Protein AF-A0A2Z3H4B1-F1 (afdb_monomer)

Solvent-accessible surface area (backbone atoms only — not comparable to full-atom values): 7793 Å² total; per-residue (Å²): 138,88,78,88,80,80,78,81,77,68,81,81,82,69,88,68,94,67,72,96,58,78,59,39,32,38,38,39,42,59,50,99,93,43,73,48,50,32,33,33,40,58,87,70,49,78,40,76,53,64,59,46,54,88,81,52,74,59,36,95,91,40,66,44,59,41,42,93,54,44,24,13,39,24,37,26,30,23,55,32,27,74,67,68,35,61,71,58,12,74,76,41,16,70,61,43,12,66,72,45,33,24,67,38,57,74,55,57,43,77,46,44,43,64,58,54,51,52,51,50,50,50,59,71,64,52,71,90,84,72,86,132

Foldseek 3Di:
DDDPDDPPPDPPPPDDPPDLDFWKKWKWAQDPVGIFIWIQTSVRDTGGQDLPVVLPPQDPPEAAFQADGSNLLSVLLSLCCVLPNNVLSVVCSNVCSVPPRNRADRGMDMDISVNVVVVSVVVVVPDDPDDD

Nearest PDB structures (foldseek):
  5aeo-assembly1_A  TM=6.008E-01  e=8.564E+00  Prescottella equi 103S
  5tde-assembly1_A  TM=4.492E-01  e=4.146E+00  Homo sapiens
  2x1g-assembly2_D  TM=2.379E-01  e=2.132E+00  Drosophila melanogaster

Mean predicted aligned error: 10.43 Å

Sequence (132 aa):
MFGPDQFHKRVAGDGASVTDRPTVKYVGVRTDTGVTVAREDDRGGIHPLAARTDLKNHSPAGFEWGYGGSGPAQLALAVLADALGAERALASYQKFKSRVVAKLARTTWELSRDEVVAWYRQLTAEPDSQPE

Radius of gyration: 16.19 Å; Cα contacts (8 Å, |Δi|>4): 184; chains: 1; bounding box: 48×46×35 Å

Structure (mmCIF, N/CA/C/O backbone):
data_AF-A0A2Z3H4B1-F1
#
_entry.id   AF-A0A2Z3H4B1-F1
#
loop_
_atom_site.group_PDB
_atom_site.id
_atom_sit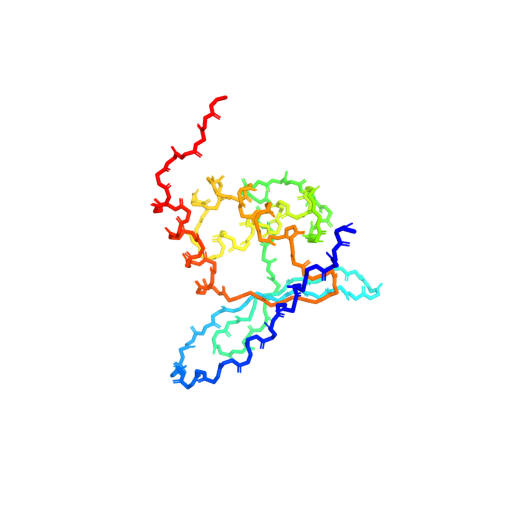e.type_symbol
_atom_site.label_atom_id
_atom_site.label_alt_id
_atom_site.label_comp_id
_atom_site.label_asym_id
_atom_site.label_entity_id
_atom_site.label_seq_id
_atom_site.pdbx_PDB_ins_code
_atom_site.Cartn_x
_atom_site.Cartn_y
_atom_site.Cartn_z
_atom_site.occupancy
_atom_site.B_iso_or_equiv
_atom_site.auth_seq_id
_atom_site.auth_comp_id
_atom_site.auth_asym_id
_atom_site.auth_atom_id
_atom_site.pdbx_PDB_model_num
ATOM 1 N N . MET A 1 1 ? 38.323 14.916 15.346 1.00 45.81 1 MET A N 1
ATOM 2 C CA . MET A 1 1 ? 37.005 15.105 15.993 1.00 45.81 1 MET A CA 1
ATOM 3 C C . MET A 1 1 ? 35.952 14.843 14.924 1.00 45.81 1 MET A C 1
ATOM 5 O O . MET A 1 1 ? 36.206 15.251 13.801 1.00 45.81 1 MET A O 1
ATOM 9 N N . PHE A 1 2 ? 34.866 14.142 15.268 1.00 37.75 2 PHE A N 1
ATOM 10 C CA . PHE A 1 2 ? 33.890 13.443 14.400 1.00 37.75 2 PHE A CA 1
ATOM 11 C C . PHE A 1 2 ? 34.319 12.027 13.980 1.00 37.75 2 PHE A C 1
ATOM 13 O O . PHE A 1 2 ? 34.982 11.822 12.969 1.00 37.75 2 PHE A O 1
ATOM 20 N N . GLY A 1 3 ? 33.963 11.053 14.823 1.00 36.50 3 GLY A N 1
ATOM 21 C CA . GLY A 1 3 ? 33.979 9.631 14.480 1.00 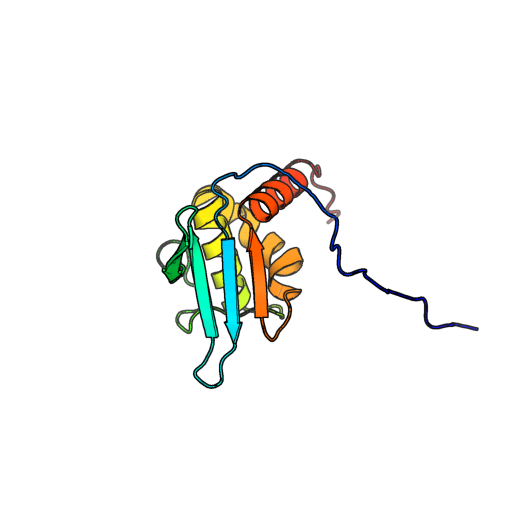36.50 3 GLY A CA 1
ATOM 22 C C . GLY A 1 3 ? 32.675 9.228 13.776 1.00 36.50 3 GLY A C 1
ATOM 23 O O . GLY A 1 3 ? 31.661 9.905 13.954 1.00 36.50 3 GLY A O 1
ATOM 24 N N . PRO A 1 4 ? 32.677 8.160 12.963 1.00 45.53 4 PRO A N 1
ATOM 25 C CA . PRO A 1 4 ? 31.454 7.625 12.386 1.00 45.53 4 PRO A CA 1
ATOM 26 C C . PRO A 1 4 ? 30.686 6.839 13.456 1.00 45.53 4 PRO A C 1
ATOM 28 O O . PRO A 1 4 ? 31.030 5.703 13.786 1.00 45.53 4 PRO A O 1
ATOM 31 N N . ASP A 1 5 ? 29.655 7.473 14.011 1.00 40.50 5 ASP A N 1
ATOM 32 C CA . ASP A 1 5 ? 28.727 6.844 14.942 1.00 40.50 5 ASP A CA 1
ATOM 33 C C . ASP A 1 5 ? 27.913 5.755 14.238 1.00 40.50 5 ASP A C 1
ATOM 35 O O . ASP A 1 5 ? 27.188 5.967 13.262 1.00 40.50 5 ASP A O 1
ATOM 39 N N . GLN A 1 6 ? 28.103 4.555 14.769 1.00 50.19 6 GLN A N 1
ATOM 40 C CA . GLN A 1 6 ? 27.451 3.315 14.420 1.00 50.19 6 GLN A CA 1
ATOM 41 C C . GLN A 1 6 ? 25.923 3.429 14.375 1.00 50.19 6 GLN A C 1
ATOM 43 O O . GLN A 1 6 ? 25.264 3.492 15.408 1.00 50.19 6 GLN A O 1
ATOM 48 N N . PHE A 1 7 ? 25.343 3.245 13.191 1.00 35.06 7 PHE A N 1
ATOM 49 C CA . PHE A 1 7 ? 23.987 2.711 13.066 1.00 35.06 7 PHE A CA 1
ATOM 50 C C . PHE A 1 7 ? 24.045 1.290 12.512 1.00 35.06 7 PHE A C 1
ATOM 52 O O . PHE A 1 7 ? 23.599 0.996 11.406 1.00 35.06 7 PHE A O 1
ATOM 59 N N . HIS A 1 8 ? 24.560 0.379 13.341 1.00 43.16 8 HIS A N 1
ATOM 60 C CA . HIS A 1 8 ? 24.144 -1.019 13.297 1.00 43.16 8 HIS A CA 1
ATOM 61 C C . HIS A 1 8 ? 22.660 -1.071 13.673 1.00 43.16 8 HIS A C 1
ATOM 63 O O . HIS A 1 8 ? 22.308 -1.281 14.837 1.00 43.16 8 HIS A O 1
ATOM 69 N N . LYS A 1 9 ? 21.756 -0.874 12.706 1.00 47.16 9 LYS A N 1
ATOM 70 C CA . LYS A 1 9 ? 20.370 -1.281 12.922 1.00 47.16 9 LYS A CA 1
ATOM 71 C C . LYS A 1 9 ? 20.313 -2.786 12.709 1.00 47.16 9 LYS A C 1
ATOM 73 O O . LYS A 1 9 ? 20.221 -3.276 11.589 1.00 47.16 9 LYS A O 1
ATOM 78 N N . ARG A 1 10 ? 20.468 -3.480 13.838 1.00 31.89 10 ARG A N 1
ATOM 79 C 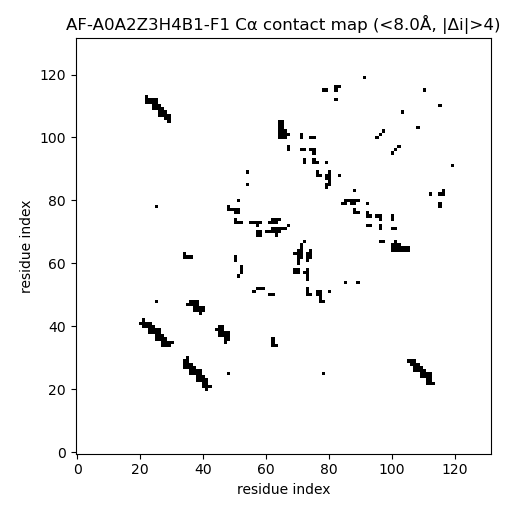CA . ARG A 1 10 ? 20.192 -4.899 14.038 1.00 31.89 10 ARG A CA 1
ATOM 80 C C . ARG A 1 10 ? 19.029 -5.342 13.151 1.00 31.89 10 ARG A C 1
ATOM 82 O O . ARG A 1 10 ? 17.945 -4.764 13.212 1.00 31.89 10 ARG A O 1
ATOM 89 N N . VAL A 1 11 ? 19.274 -6.396 12.378 1.00 43.34 11 VAL A N 1
ATOM 90 C CA . VAL A 1 11 ? 18.230 -7.323 11.952 1.00 43.34 11 VAL A CA 1
ATOM 91 C C . VAL A 1 11 ? 17.576 -7.806 13.242 1.00 43.34 11 VAL A C 1
ATOM 93 O O . VAL A 1 11 ? 18.193 -8.542 14.011 1.00 43.34 11 VAL A O 1
ATOM 96 N N . ALA A 1 12 ? 16.374 -7.311 13.528 1.00 42.06 12 ALA A N 1
ATOM 97 C CA . ALA A 1 12 ? 15.527 -7.848 14.577 1.00 42.06 12 ALA A CA 1
ATOM 98 C C . ALA A 1 12 ? 15.016 -9.211 14.098 1.00 42.06 12 ALA A C 1
ATOM 100 O O . ALA A 1 12 ? 13.907 -9.342 13.596 1.00 42.06 12 ALA A O 1
ATOM 101 N N . GLY A 1 13 ? 15.882 -10.217 14.195 1.00 44.47 13 GLY A N 1
ATOM 102 C CA . GLY A 1 13 ? 15.468 -11.598 14.379 1.00 44.47 13 GLY A CA 1
ATOM 103 C C . GLY A 1 13 ? 15.227 -11.806 15.867 1.00 44.47 13 GLY A C 1
ATOM 104 O O . GLY A 1 13 ? 16.021 -12.465 16.528 1.00 44.47 13 GLY A O 1
ATOM 105 N N . ASP A 1 14 ? 14.182 -11.177 16.402 1.00 36.59 14 ASP A N 1
ATOM 106 C CA . ASP A 1 14 ? 13.685 -11.487 17.738 1.00 36.59 14 ASP A CA 1
ATOM 107 C C . ASP A 1 14 ? 12.684 -12.630 17.597 1.00 36.59 14 ASP A C 1
ATOM 109 O O . ASP A 1 14 ? 11.671 -12.523 16.902 1.00 36.59 14 ASP A O 1
ATOM 113 N N . GLY A 1 15 ? 13.018 -13.753 18.231 1.00 42.12 15 GLY A N 1
ATOM 114 C CA . GLY A 1 15 ? 12.166 -14.922 18.345 1.00 42.12 15 GLY A CA 1
ATOM 115 C C . GLY A 1 15 ? 10.885 -14.581 19.092 1.00 42.12 15 GLY A C 1
ATOM 116 O O . GLY A 1 15 ? 10.790 -14.745 20.303 1.00 42.12 15 GLY A O 1
ATOM 117 N N . ALA A 1 16 ? 9.874 -14.156 18.349 1.00 38.53 16 ALA A N 1
ATOM 118 C CA . ALA A 1 16 ? 8.500 -14.170 18.790 1.00 38.53 16 ALA A CA 1
ATOM 119 C C . ALA A 1 16 ? 7.870 -15.476 18.296 1.00 38.53 16 ALA A C 1
ATOM 121 O O . ALA A 1 16 ? 7.372 -15.564 17.176 1.00 38.53 16 ALA A O 1
ATOM 122 N N . SER A 1 17 ? 7.848 -16.498 19.155 1.00 45.94 17 SER A N 1
ATOM 123 C CA . SER A 1 17 ? 6.716 -17.428 19.136 1.00 45.94 17 SER A CA 1
ATOM 124 C C . SER A 1 17 ? 5.472 -16.628 19.530 1.00 45.94 17 SER A C 1
ATOM 126 O O . SER A 1 17 ? 5.076 -16.598 20.690 1.00 45.94 17 SER A O 1
ATOM 128 N N . VAL A 1 18 ? 4.898 -15.909 18.568 1.00 47.56 18 VAL A N 1
ATOM 129 C CA . VAL A 1 18 ? 3.589 -15.268 18.672 1.00 47.56 18 VAL A CA 1
ATOM 130 C C . VAL A 1 18 ? 2.705 -16.022 17.700 1.00 47.56 18 VAL A C 1
ATOM 132 O O . VAL 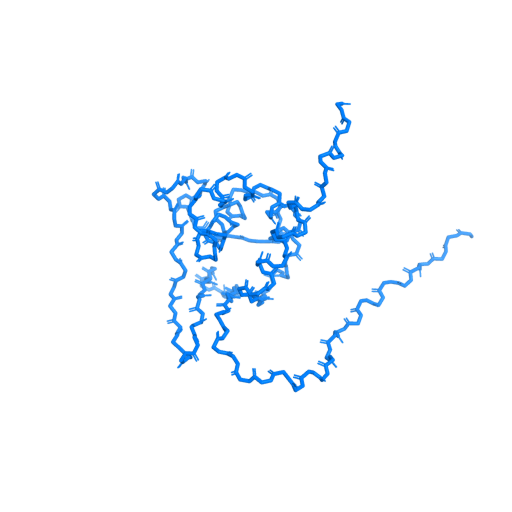A 1 18 ? 2.748 -15.807 16.496 1.00 47.56 18 VAL A O 1
ATOM 135 N N . THR A 1 19 ? 2.034 -17.015 18.275 1.00 39.09 19 THR A N 1
ATOM 136 C CA . THR A 1 19 ? 0.834 -17.696 17.792 1.00 39.09 19 THR A CA 1
ATOM 137 C C . THR A 1 19 ? 0.341 -17.257 16.417 1.00 39.09 19 THR A C 1
ATOM 139 O O . THR A 1 19 ? -0.143 -16.139 16.265 1.00 39.09 19 THR A O 1
ATOM 142 N N . ASP A 1 20 ? 0.436 -18.198 15.472 1.00 47.00 20 ASP A N 1
ATOM 143 C CA . ASP A 1 20 ? -0.420 -18.407 14.298 1.00 47.00 20 ASP A CA 1
ATOM 144 C C . ASP A 1 20 ? -1.644 -17.481 14.282 1.00 47.00 20 ASP A C 1
ATOM 146 O O . ASP A 1 20 ? -2.743 -17.822 14.725 1.00 47.00 20 ASP A O 1
ATOM 150 N N . ARG A 1 21 ? -1.428 -16.236 13.863 1.00 54.91 21 ARG A N 1
ATOM 151 C CA . ARG A 1 21 ? -2.513 -15.337 13.527 1.00 54.91 21 ARG A CA 1
ATOM 152 C C . ARG A 1 21 ? -2.501 -15.235 12.025 1.00 54.91 21 ARG A C 1
ATOM 154 O O . ARG A 1 21 ? -1.437 -14.960 11.469 1.00 54.91 21 ARG A O 1
ATOM 161 N N . PRO A 1 22 ? -3.663 -15.376 11.380 1.00 57.97 22 PRO A N 1
ATOM 162 C CA . PRO A 1 22 ? -3.802 -15.042 9.981 1.00 57.97 22 PRO A CA 1
ATOM 163 C C . PRO A 1 22 ? -3.312 -13.598 9.755 1.00 57.97 22 PRO A C 1
ATOM 165 O O . PRO A 1 22 ? -4.026 -12.646 10.074 1.00 57.97 22 PRO A O 1
ATOM 168 N N . THR A 1 23 ? -2.063 -13.407 9.306 1.00 74.12 23 THR A N 1
ATOM 169 C CA . THR A 1 23 ? -1.454 -12.073 9.198 1.00 74.12 23 THR A CA 1
ATOM 170 C C . THR A 1 23 ? -1.234 -11.744 7.739 1.00 74.12 23 THR A C 1
ATOM 172 O O . THR A 1 23 ? -0.345 -12.282 7.094 1.00 74.12 23 THR A O 1
ATOM 175 N N . VAL A 1 24 ? -2.054 -10.829 7.231 1.00 89.19 24 VAL A N 1
ATOM 176 C CA . VAL A 1 24 ? -1.892 -10.288 5.883 1.00 89.19 24 VAL A CA 1
ATOM 177 C C . VAL A 1 24 ? -0.549 -9.569 5.786 1.00 89.19 24 VAL A C 1
ATOM 179 O O . VAL A 1 24 ? -0.229 -8.736 6.644 1.00 89.19 24 VAL A O 1
ATOM 182 N N . LYS A 1 25 ? 0.198 -9.846 4.722 1.00 92.69 25 LYS A N 1
ATOM 183 C CA . LYS A 1 25 ? 1.478 -9.207 4.414 1.00 92.69 25 LYS A CA 1
ATOM 184 C C . LYS A 1 25 ? 1.431 -8.527 3.059 1.00 92.69 25 LYS A C 1
ATOM 186 O O . LYS A 1 25 ? 0.706 -8.938 2.163 1.00 92.69 25 LYS A O 1
ATOM 191 N N . TYR A 1 26 ? 2.238 -7.493 2.906 1.00 93.19 26 TYR A N 1
ATOM 192 C CA . TYR A 1 26 ? 2.483 -6.808 1.650 1.00 93.19 26 TYR A CA 1
ATOM 193 C C . TYR A 1 26 ? 3.943 -7.011 1.285 1.00 93.19 26 TYR A C 1
ATOM 195 O O . TYR A 1 26 ? 4.828 -6.750 2.098 1.00 93.19 26 TYR A O 1
ATOM 203 N N . VAL A 1 27 ? 4.189 -7.459 0.064 1.00 92.19 27 VAL A N 1
ATOM 204 C CA . VAL A 1 27 ? 5.525 -7.755 -0.438 1.00 92.19 27 VAL A CA 1
ATOM 205 C C . VAL A 1 27 ? 5.733 -6.973 -1.720 1.00 92.19 27 VAL A C 1
ATOM 207 O O . VAL A 1 27 ? 4.891 -7.000 -2.619 1.00 92.19 27 VAL A O 1
ATOM 210 N N . GLY A 1 28 ? 6.859 -6.275 -1.813 1.00 92.38 28 GLY A N 1
ATOM 211 C CA . GLY A 1 28 ? 7.288 -5.624 -3.041 1.00 92.38 28 GLY A CA 1
ATOM 212 C C . GLY A 1 28 ? 8.630 -6.159 -3.494 1.00 92.38 28 GLY A C 1
ATOM 213 O O . GLY A 1 28 ? 9.588 -6.203 -2.722 1.00 92.38 28 GLY A O 1
ATOM 214 N N . VAL A 1 29 ? 8.702 -6.533 -4.767 1.00 90.81 29 VAL A N 1
ATOM 215 C CA . VAL A 1 29 ? 9.914 -7.036 -5.411 1.00 90.81 29 VAL A CA 1
ATOM 216 C C . VAL A 1 29 ? 10.164 -6.220 -6.670 1.00 90.81 29 VAL A C 1
ATOM 218 O O . VAL A 1 29 ? 9.283 -6.078 -7.524 1.00 90.81 29 VAL A O 1
ATOM 221 N N . ARG A 1 30 ? 11.378 -5.676 -6.792 1.00 87.00 30 ARG A N 1
ATOM 222 C CA . ARG A 1 30 ? 11.882 -5.178 -8.073 1.00 87.00 30 ARG A CA 1
ATOM 223 C C . ARG A 1 30 ? 12.560 -6.327 -8.806 1.00 87.00 30 ARG A C 1
ATOM 225 O O . ARG A 1 30 ? 13.505 -6.916 -8.292 1.00 87.00 30 ARG A O 1
ATOM 232 N N . THR A 1 31 ? 12.066 -6.624 -9.996 1.00 81.19 31 THR A N 1
ATOM 233 C CA . THR A 1 31 ? 12.628 -7.618 -10.916 1.00 81.19 31 THR A CA 1
ATOM 234 C C . THR A 1 31 ? 13.175 -6.907 -12.150 1.00 81.19 31 THR A C 1
ATOM 236 O O . THR A 1 31 ? 12.811 -5.757 -12.404 1.00 81.19 31 THR A O 1
ATOM 239 N N . ASP A 1 32 ? 13.971 -7.592 -12.969 1.00 79.94 32 ASP A N 1
ATOM 240 C CA . ASP A 1 32 ? 14.387 -7.081 -14.285 1.00 79.94 32 ASP A CA 1
ATOM 241 C C . ASP A 1 32 ? 13.200 -6.743 -15.204 1.00 79.94 32 ASP A C 1
ATOM 243 O O . ASP A 1 32 ? 13.309 -5.895 -16.085 1.00 79.94 32 ASP A O 1
ATOM 247 N N . THR A 1 33 ? 12.038 -7.361 -14.970 1.00 77.00 33 THR A N 1
ATOM 248 C CA . THR A 1 33 ? 10.798 -7.106 -15.722 1.00 77.00 33 THR A CA 1
ATOM 249 C C . THR A 1 33 ? 9.965 -5.941 -15.182 1.00 77.00 33 THR A C 1
ATOM 251 O O . THR A 1 33 ? 8.949 -5.584 -15.774 1.00 77.00 33 THR A O 1
ATOM 254 N N . GLY A 1 34 ? 10.389 -5.328 -14.073 1.00 83.75 34 GLY A N 1
ATOM 255 C CA . GLY A 1 34 ? 9.719 -4.191 -13.454 1.00 83.75 34 GLY A CA 1
ATOM 256 C C . GLY A 1 34 ? 9.333 -4.427 -11.996 1.00 83.75 34 GLY A C 1
ATOM 257 O O . GLY A 1 34 ? 9.888 -5.276 -11.291 1.00 83.75 34 GLY A O 1
ATOM 258 N N . VAL A 1 35 ? 8.382 -3.621 -11.531 1.00 87.69 35 VAL A N 1
ATOM 259 C CA . VAL A 1 35 ? 7.970 -3.553 -10.130 1.00 87.69 35 VAL A CA 1
ATOM 260 C C . VAL A 1 35 ? 6.700 -4.359 -9.890 1.00 87.69 35 VAL A C 1
ATOM 262 O O . VAL A 1 35 ? 5.661 -4.076 -10.479 1.00 87.69 35 VAL A O 1
ATOM 265 N N . THR A 1 36 ? 6.772 -5.325 -8.973 1.00 89.19 36 THR A N 1
ATOM 266 C CA . THR A 1 36 ? 5.616 -6.119 -8.541 1.00 89.19 36 THR A CA 1
ATOM 267 C C . THR A 1 36 ? 5.341 -5.880 -7.064 1.00 89.19 36 THR A C 1
ATOM 269 O O . THR A 1 36 ? 6.258 -5.933 -6.243 1.00 89.19 36 THR A O 1
ATOM 272 N N . VAL A 1 37 ? 4.074 -5.631 -6.724 1.00 91.38 37 VAL A N 1
ATOM 273 C CA . VAL A 1 37 ? 3.599 -5.553 -5.338 1.00 91.38 37 VAL A CA 1
ATOM 274 C C . VAL A 1 37 ? 2.417 -6.490 -5.168 1.00 91.38 37 VAL A C 1
ATOM 276 O O . VAL A 1 37 ? 1.426 -6.394 -5.897 1.00 91.38 37 VAL A O 1
ATOM 279 N N . ALA A 1 38 ? 2.520 -7.375 -4.189 1.00 92.06 38 ALA A N 1
ATOM 280 C CA . ALA A 1 38 ? 1.500 -8.351 -3.865 1.00 92.06 38 ALA A CA 1
ATOM 281 C C . ALA A 1 38 ? 1.115 -8.273 -2.387 1.00 92.06 38 ALA A C 1
ATOM 283 O O . ALA A 1 38 ? 1.885 -7.828 -1.536 1.00 92.06 38 ALA A O 1
ATOM 284 N N . ARG A 1 39 ? -0.105 -8.705 -2.104 1.00 92.50 39 ARG A N 1
ATOM 285 C CA . ARG A 1 39 ? -0.650 -8.951 -0.781 1.00 92.50 39 ARG A CA 1
ATOM 286 C C . ARG A 1 39 ? -0.743 -10.458 -0.596 1.00 92.50 39 ARG A C 1
ATOM 288 O O . ARG A 1 39 ? -1.432 -11.119 -1.368 1.00 92.50 39 ARG A O 1
ATOM 295 N N . GLU A 1 40 ? -0.075 -10.972 0.419 1.00 91.81 40 GLU A N 1
ATOM 296 C CA . GLU A 1 40 ? -0.234 -12.343 0.883 1.00 91.81 40 GLU A CA 1
ATOM 297 C C . GLU A 1 40 ? -1.304 -12.359 1.978 1.00 91.81 40 GLU A C 1
ATOM 299 O O . GLU A 1 40 ? -1.230 -11.589 2.941 1.00 91.81 40 GLU A O 1
ATOM 304 N N . ASP A 1 41 ? -2.350 -13.158 1.795 1.00 87.94 41 ASP A N 1
ATOM 305 C CA . ASP A 1 41 ? -3.370 -13.385 2.812 1.00 87.94 41 ASP A CA 1
ATOM 306 C C . ASP A 1 41 ? -2.960 -14.478 3.800 1.00 87.94 41 ASP A C 1
ATOM 308 O O . ASP A 1 41 ? -1.928 -15.133 3.681 1.00 87.94 41 ASP A O 1
ATOM 312 N N . ASP A 1 42 ? -3.796 -14.676 4.807 1.00 81.38 42 ASP A N 1
ATOM 313 C CA . ASP A 1 42 ? -3.520 -15.615 5.876 1.00 81.38 42 ASP A CA 1
ATOM 314 C C . ASP A 1 42 ? -3.505 -17.093 5.505 1.00 81.38 42 ASP A C 1
ATOM 316 O O . ASP A 1 42 ? -2.973 -17.913 6.251 1.00 81.38 42 ASP A O 1
ATOM 320 N N . ARG A 1 43 ? -4.092 -17.436 4.366 1.00 82.50 43 ARG A N 1
ATOM 321 C CA . ARG A 1 43 ? -4.117 -18.791 3.826 1.00 82.50 43 ARG A CA 1
ATOM 322 C C . ARG A 1 43 ? -2.938 -19.028 2.884 1.00 82.50 43 ARG A C 1
ATOM 324 O O . ARG A 1 43 ? -2.896 -20.067 2.229 1.00 82.50 43 ARG A O 1
ATOM 331 N N . GLY A 1 44 ? -2.008 -18.071 2.796 1.00 81.56 44 GLY A N 1
ATOM 332 C CA . GLY A 1 44 ? -0.889 -18.082 1.859 1.00 81.56 44 GLY A CA 1
ATOM 333 C C . GLY A 1 44 ? -1.294 -17.726 0.427 1.00 81.56 44 GLY A C 1
ATOM 334 O O . GLY A 1 44 ? -0.534 -17.985 -0.505 1.00 81.56 44 GLY A O 1
ATOM 335 N N . GLY A 1 45 ? -2.491 -17.168 0.217 1.00 87.38 45 GLY A N 1
ATOM 336 C CA . GLY A 1 45 ? -2.907 -16.691 -1.097 1.00 87.38 45 GLY A CA 1
ATOM 337 C C . GLY A 1 45 ? -2.176 -15.402 -1.459 1.00 87.38 45 GLY A C 1
ATOM 338 O O . GLY A 1 45 ? -2.224 -14.416 -0.727 1.00 87.38 45 GLY A O 1
ATOM 339 N N . ILE A 1 46 ? -1.485 -15.395 -2.599 1.00 89.81 46 ILE A N 1
ATOM 340 C CA . ILE A 1 46 ? -0.772 -14.216 -3.101 1.00 89.81 46 ILE A CA 1
ATOM 341 C C . ILE A 1 46 ? -1.634 -13.537 -4.160 1.00 89.81 46 ILE A C 1
ATOM 343 O O . ILE A 1 46 ? -1.929 -14.105 -5.213 1.00 89.81 46 ILE A O 1
ATOM 347 N N . HIS A 1 47 ? -2.002 -12.288 -3.898 1.00 90.50 47 HIS A N 1
ATOM 348 C CA . HIS A 1 47 ? -2.842 -11.479 -4.771 1.00 90.50 47 HIS A CA 1
ATOM 349 C C . HIS A 1 47 ? -2.130 -10.182 -5.161 1.00 90.50 47 HIS A C 1
ATOM 351 O O . HIS A 1 47 ? -1.501 -9.558 -4.308 1.00 90.50 47 HIS A O 1
ATOM 357 N N . PRO A 1 48 ? -2.226 -9.714 -6.417 1.00 90.25 48 PRO A N 1
ATOM 358 C CA . PRO A 1 48 ? -1.689 -8.407 -6.780 1.00 90.25 48 PRO A CA 1
ATOM 359 C C . PRO A 1 48 ? -2.375 -7.313 -5.953 1.00 90.25 48 PRO A C 1
ATOM 361 O O . PRO A 1 48 ? -3.602 -7.296 -5.824 1.00 90.25 48 PRO A O 1
ATOM 364 N N . LEU A 1 49 ? -1.591 -6.389 -5.391 1.00 90.00 49 LEU A N 1
ATOM 365 C CA . LEU A 1 49 ? -2.158 -5.288 -4.618 1.00 90.00 49 LEU A CA 1
ATOM 366 C C . LEU A 1 49 ? -2.901 -4.340 -5.568 1.00 90.00 49 LEU A C 1
ATOM 368 O O . LEU A 1 49 ? -2.324 -3.817 -6.521 1.00 90.00 49 LEU A O 1
ATOM 372 N N . ALA A 1 50 ? -4.180 -4.084 -5.301 1.00 87.50 50 ALA A N 1
ATOM 373 C CA . ALA A 1 50 ? -4.946 -3.129 -6.090 1.00 87.50 50 ALA A CA 1
ATOM 374 C C . ALA A 1 50 ? -4.356 -1.721 -5.919 1.00 87.50 50 ALA A C 1
ATOM 376 O O . ALA A 1 50 ? -4.280 -1.210 -4.805 1.00 87.50 50 ALA A O 1
ATOM 377 N N . ALA A 1 51 ? -3.988 -1.058 -7.020 1.00 82.75 51 ALA A N 1
ATOM 378 C CA . ALA A 1 51 ? -3.386 0.280 -6.978 1.00 82.75 51 ALA A CA 1
ATOM 379 C C . ALA A 1 51 ? -4.290 1.359 -6.383 1.00 82.75 51 ALA A C 1
ATOM 381 O O . ALA A 1 51 ? -3.799 2.410 -5.980 1.00 82.75 51 ALA A O 1
ATOM 382 N N . ARG A 1 52 ? -5.595 1.095 -6.299 1.00 84.94 52 ARG A N 1
ATOM 383 C CA . ARG A 1 52 ? -6.612 2.029 -5.820 1.00 84.94 52 ARG A CA 1
ATOM 384 C C . ARG A 1 52 ? -6.586 3.380 -6.548 1.00 84.94 52 ARG A C 1
ATOM 386 O O . ARG A 1 52 ? -6.781 4.435 -5.943 1.00 84.94 52 ARG A O 1
ATOM 393 N N . THR A 1 53 ? -6.337 3.353 -7.860 1.00 81.31 53 THR A N 1
ATOM 394 C CA . THR A 1 53 ? -6.410 4.542 -8.726 1.00 81.31 53 THR A CA 1
ATOM 395 C C . THR A 1 53 ? -7.828 5.119 -8.795 1.00 81.31 53 THR A C 1
ATOM 397 O O . THR A 1 53 ? -7.963 6.301 -9.104 1.00 81.31 53 THR A O 1
ATOM 400 N N . ASP A 1 54 ? -8.853 4.330 -8.435 1.00 82.88 54 ASP A N 1
ATOM 401 C CA . ASP A 1 54 ? -10.234 4.766 -8.180 1.00 82.88 54 ASP A CA 1
ATOM 402 C C . ASP A 1 54 ? -10.340 5.772 -7.026 1.00 82.88 54 ASP A C 1
ATOM 404 O O . ASP A 1 54 ? -11.146 6.694 -7.096 1.00 82.88 54 ASP A O 1
ATOM 408 N N . LEU A 1 55 ? -9.519 5.624 -5.978 1.00 78.56 55 LEU A N 1
ATOM 409 C CA . LEU A 1 55 ? -9.527 6.531 -4.826 1.00 78.56 55 LEU A CA 1
ATOM 410 C C . LEU A 1 55 ? -8.765 7.818 -5.123 1.00 78.56 55 LE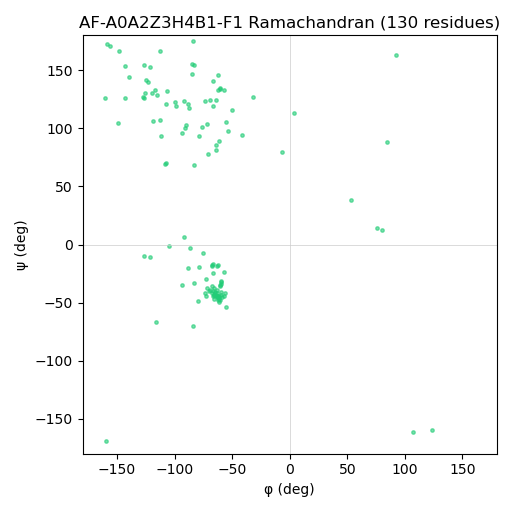U A C 1
ATOM 412 O O . LEU A 1 55 ? -9.233 8.917 -4.828 1.00 78.56 55 LEU A O 1
ATOM 416 N N . LYS A 1 56 ? -7.552 7.679 -5.665 1.00 78.81 56 LYS A N 1
ATOM 417 C CA . LYS A 1 56 ? -6.737 8.803 -6.118 1.00 78.81 56 LYS A CA 1
ATOM 418 C C . LYS A 1 56 ? -5.671 8.316 -7.085 1.00 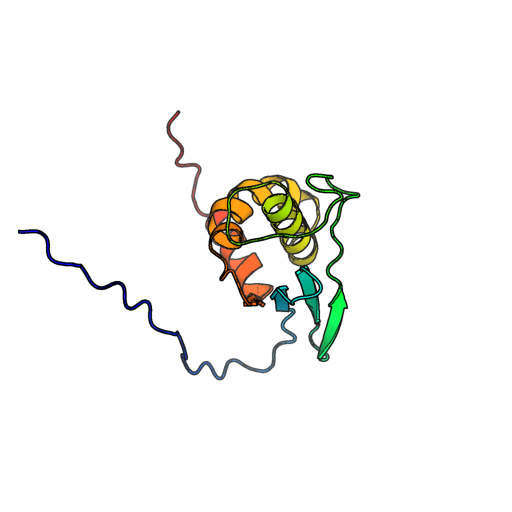78.81 56 LYS A C 1
ATOM 420 O O . LYS A 1 56 ? -4.884 7.427 -6.758 1.00 78.81 56 LYS A O 1
ATOM 425 N N . ASN A 1 57 ? -5.627 8.932 -8.259 1.00 82.00 57 ASN A N 1
ATOM 426 C CA . ASN A 1 57 ? -4.621 8.634 -9.265 1.00 82.00 57 ASN A CA 1
ATOM 427 C C . ASN A 1 57 ? -3.406 9.554 -9.083 1.00 82.00 57 ASN A C 1
ATOM 429 O O . ASN A 1 57 ? -3.425 10.721 -9.468 1.00 82.00 57 ASN A O 1
ATOM 433 N N . HIS A 1 58 ? -2.361 9.025 -8.451 1.00 74.25 58 HIS A N 1
ATOM 434 C CA . HIS A 1 58 ? -1.055 9.671 -8.346 1.00 74.25 58 HIS A CA 1
ATOM 435 C C . HIS A 1 58 ? -0.106 9.237 -9.456 1.00 74.25 58 HIS A C 1
ATOM 437 O O . HIS A 1 58 ? 0.721 10.035 -9.894 1.00 74.25 58 HIS A O 1
ATOM 443 N N . SER A 1 59 ? -0.193 7.977 -9.875 1.00 71.75 59 SER A N 1
ATOM 444 C CA . SER A 1 59 ? 0.673 7.405 -10.896 1.00 71.75 59 SER A CA 1
ATOM 445 C C . SER A 1 59 ? -0.086 6.331 -11.676 1.00 71.75 59 SER A C 1
ATOM 447 O O . SER A 1 59 ? -0.231 5.213 -11.176 1.00 71.75 59 SER A O 1
ATOM 449 N N . PRO A 1 60 ? -0.525 6.613 -12.916 1.00 64.81 60 PRO A N 1
ATOM 450 C CA . PRO A 1 60 ? -1.064 5.572 -13.787 1.00 64.81 60 PRO A CA 1
ATOM 451 C C . PRO A 1 60 ? 0.018 4.563 -14.205 1.00 64.81 60 PRO A C 1
ATOM 453 O O . PRO A 1 60 ? -0.311 3.464 -14.632 1.00 64.81 60 PRO A O 1
ATOM 456 N N . ALA A 1 61 ? 1.301 4.917 -14.044 1.00 67.56 61 ALA A N 1
ATOM 457 C CA . ALA A 1 61 ? 2.446 4.062 -14.348 1.00 67.56 61 ALA A CA 1
ATOM 458 C C . ALA A 1 61 ? 2.694 2.955 -13.302 1.00 67.56 61 ALA A C 1
ATOM 460 O O . ALA A 1 61 ? 3.535 2.092 -13.529 1.00 67.56 61 ALA A O 1
ATOM 461 N N . GLY A 1 62 ? 1.976 2.964 -12.171 1.00 77.62 62 GLY A N 1
ATOM 462 C CA . GLY A 1 62 ? 2.034 1.905 -11.162 1.00 77.62 62 GLY A CA 1
ATOM 463 C C . GLY A 1 62 ? 2.774 2.279 -9.875 1.00 77.62 62 GLY A C 1
ATOM 464 O O . GLY A 1 62 ? 2.927 3.458 -9.530 1.00 77.62 62 GLY A O 1
ATOM 465 N N . PHE A 1 63 ? 3.170 1.243 -9.134 1.00 85.81 63 PHE A N 1
ATOM 466 C CA . PHE A 1 63 ? 3.795 1.344 -7.817 1.00 85.81 63 PHE A CA 1
ATOM 467 C C . PHE A 1 63 ? 5.300 1.566 -7.887 1.00 85.81 63 PHE A C 1
ATOM 469 O O . PHE A 1 63 ? 5.982 0.999 -8.727 1.00 85.81 63 PHE A O 1
ATOM 476 N N . GLU A 1 64 ? 5.822 2.316 -6.921 1.00 88.00 64 GLU A N 1
ATOM 477 C CA . GLU A 1 64 ? 7.255 2.524 -6.703 1.00 88.00 64 GLU A CA 1
ATOM 478 C C . GLU A 1 64 ? 7.516 2.718 -5.197 1.00 88.00 64 GLU A C 1
ATOM 480 O O . GLU A 1 64 ? 6.584 2.941 -4.426 1.00 88.00 64 GLU A O 1
ATOM 485 N N . TRP A 1 65 ? 8.775 2.658 -4.756 1.00 90.44 65 TRP A N 1
ATOM 486 C CA . TRP A 1 65 ? 9.188 2.886 -3.357 1.00 90.44 65 TRP A CA 1
ATOM 487 C C . TRP A 1 65 ? 10.669 3.257 -3.248 1.00 90.44 65 TRP A C 1
ATOM 489 O O . TRP A 1 65 ? 11.415 3.182 -4.226 1.00 90.44 65 TRP A O 1
ATOM 499 N N . GLY A 1 66 ? 11.113 3.629 -2.044 1.00 83.25 66 GLY A N 1
ATOM 500 C CA . GLY A 1 66 ? 12.517 3.957 -1.769 1.00 83.25 66 GLY A CA 1
ATOM 501 C C . GLY A 1 66 ? 12.928 5.375 -2.192 1.00 83.25 66 GLY A C 1
ATOM 502 O O . GLY A 1 66 ? 14.117 5.680 -2.278 1.00 83.25 66 GLY A O 1
ATOM 503 N N . TYR A 1 67 ? 11.965 6.243 -2.513 1.00 82.19 67 TYR A N 1
ATOM 504 C CA . TYR A 1 67 ? 12.175 7.672 -2.759 1.00 82.19 67 TYR A CA 1
ATOM 505 C C . TYR A 1 67 ? 10.883 8.470 -2.514 1.00 82.19 67 TYR A C 1
ATOM 507 O O . TYR A 1 67 ? 9.811 7.900 -2.306 1.00 82.19 67 TYR A O 1
ATOM 515 N N . GLY A 1 68 ? 10.974 9.802 -2.525 1.00 76.44 68 GLY A N 1
ATOM 516 C CA . GLY A 1 68 ? 9.813 10.689 -2.450 1.00 76.44 68 GLY A CA 1
ATOM 517 C C . GLY A 1 68 ? 9.274 11.014 -3.842 1.00 76.44 68 GLY A C 1
ATOM 518 O O . GLY A 1 68 ? 9.850 11.845 -4.531 1.00 76.44 68 GLY A O 1
ATOM 519 N N . GLY A 1 69 ? 8.173 10.384 -4.260 1.00 81.69 69 GLY A N 1
ATOM 520 C CA . GLY A 1 69 ? 7.559 10.644 -5.569 1.00 81.69 69 GLY A CA 1
ATOM 521 C C . GLY A 1 69 ? 6.094 10.219 -5.665 1.00 81.69 69 GLY A C 1
ATOM 522 O O . GLY A 1 69 ? 5.471 9.882 -4.655 1.00 81.69 69 GLY A O 1
ATOM 523 N N . SER A 1 70 ? 5.549 10.223 -6.883 1.00 80.00 70 SER A N 1
ATOM 524 C CA . SER A 1 70 ? 4.155 9.864 -7.185 1.00 80.00 70 SER A CA 1
ATOM 525 C C . SER A 1 70 ? 3.866 8.364 -7.068 1.00 80.00 70 SER A C 1
ATOM 527 O O . SER A 1 70 ? 2.883 7.988 -6.437 1.00 80.00 70 SER A O 1
ATOM 529 N N . GLY A 1 71 ? 4.733 7.494 -7.591 1.00 81.94 71 GLY A N 1
ATOM 530 C CA . GLY A 1 71 ? 4.584 6.040 -7.447 1.00 81.94 71 GLY A CA 1
ATOM 531 C C . GLY A 1 71 ? 4.656 5.547 -5.986 1.00 81.94 71 GLY A C 1
ATOM 532 O O . GLY A 1 71 ? 3.778 4.787 -5.576 1.00 81.94 71 GLY A O 1
ATOM 533 N N . PRO A 1 72 ? 5.575 6.065 -5.138 1.00 88.25 72 PRO A N 1
ATOM 534 C CA . PRO A 1 72 ? 5.544 5.847 -3.687 1.00 88.25 72 PRO A CA 1
ATOM 535 C C . PRO A 1 72 ? 4.266 6.353 -3.012 1.00 88.25 72 PRO A C 1
ATOM 537 O O . PRO A 1 72 ? 3.813 5.764 -2.033 1.00 88.25 72 PRO A O 1
ATOM 540 N N . ALA A 1 73 ? 3.659 7.429 -3.524 1.00 87.44 73 ALA A N 1
ATOM 541 C CA . ALA A 1 73 ? 2.373 7.909 -3.021 1.00 87.44 73 ALA A CA 1
ATOM 542 C C . ALA A 1 73 ? 1.226 6.951 -3.378 1.00 87.44 73 ALA A C 1
ATOM 544 O O . ALA A 1 73 ? 0.372 6.700 -2.530 1.00 87.44 73 ALA A O 1
ATOM 545 N N . GLN A 1 74 ? 1.230 6.386 -4.592 1.00 91.19 74 GLN A N 1
ATOM 546 C CA . GLN A 1 74 ? 0.242 5.388 -5.007 1.00 91.19 74 GLN A CA 1
ATOM 547 C C . GLN A 1 74 ? 0.353 4.111 -4.166 1.00 91.19 74 GLN A C 1
ATOM 549 O O . GLN A 1 74 ? -0.658 3.607 -3.684 1.00 91.19 74 GLN A O 1
ATOM 554 N N . LEU A 1 75 ? 1.578 3.628 -3.926 1.00 91.25 75 LEU A N 1
ATOM 555 C CA . LEU A 1 75 ? 1.814 2.467 -3.068 1.00 91.25 75 LEU A CA 1
ATOM 556 C C . LEU A 1 75 ? 1.361 2.728 -1.625 1.00 91.25 75 LEU A C 1
ATOM 558 O O . LEU A 1 75 ? 0.669 1.902 -1.034 1.00 91.25 75 LEU A O 1
ATOM 562 N N . ALA A 1 76 ? 1.697 3.898 -1.075 1.00 92.56 76 ALA A N 1
ATOM 563 C CA . ALA A 1 76 ? 1.266 4.296 0.261 1.00 92.56 76 ALA A CA 1
ATOM 564 C C . ALA A 1 76 ? -0.263 4.288 0.406 1.00 92.56 76 ALA A C 1
ATOM 566 O O . ALA A 1 76 ? -0.788 3.794 1.403 1.00 92.56 76 ALA A O 1
ATOM 567 N N . LEU A 1 77 ? -0.973 4.822 -0.592 1.00 92.00 77 LEU A N 1
ATOM 568 C CA . LEU A 1 77 ? -2.430 4.850 -0.601 1.00 92.00 77 LEU A CA 1
ATOM 569 C C . LEU A 1 77 ? -3.020 3.439 -0.680 1.00 92.00 77 LEU A C 1
ATOM 571 O O . LEU A 1 77 ? -3.912 3.123 0.101 1.00 92.00 77 LEU A O 1
ATOM 575 N N . ALA A 1 78 ? -2.514 2.598 -1.584 1.00 92.81 78 ALA A N 1
ATOM 576 C CA . ALA A 1 78 ? -3.006 1.237 -1.781 1.00 92.81 78 ALA A CA 1
ATOM 577 C C . ALA A 1 78 ? -2.865 0.377 -0.516 1.00 92.81 78 ALA A C 1
ATOM 579 O O . ALA A 1 78 ? -3.836 -0.246 -0.087 1.00 92.81 78 ALA A O 1
ATOM 580 N N . VAL A 1 79 ? -1.691 0.406 0.124 1.00 93.44 79 VAL A N 1
ATOM 581 C CA . VAL A 1 79 ? -1.428 -0.348 1.362 1.00 93.44 79 VAL A CA 1
ATOM 582 C C . VAL A 1 79 ? -2.335 0.119 2.501 1.00 93.44 79 VAL A C 1
ATOM 584 O O . VAL A 1 79 ? -2.943 -0.702 3.186 1.00 93.44 79 VAL A O 1
ATOM 587 N N . LEU A 1 80 ? -2.475 1.434 2.705 1.00 93.75 80 LEU A N 1
ATOM 588 C CA . LEU A 1 80 ? -3.365 1.949 3.749 1.00 93.75 80 LEU A CA 1
ATOM 589 C C . LEU A 1 80 ? -4.837 1.667 3.445 1.00 93.75 80 LEU A C 1
ATOM 591 O O . LEU A 1 80 ? -5.602 1.416 4.372 1.00 93.75 80 LEU A O 1
ATOM 595 N N . ALA A 1 81 ? -5.248 1.713 2.178 1.00 93.88 81 ALA A N 1
ATOM 596 C CA . ALA A 1 81 ? -6.629 1.458 1.790 1.00 93.88 81 ALA A CA 1
ATOM 597 C C . ALA A 1 81 ? -7.021 -0.003 2.037 1.00 93.88 81 ALA A C 1
ATOM 599 O O . ALA A 1 81 ? -8.121 -0.242 2.532 1.00 93.88 81 ALA A O 1
ATOM 600 N N . ASP A 1 82 ? -6.124 -0.955 1.756 1.00 93.00 82 ASP A N 1
ATOM 601 C CA . ASP A 1 82 ? -6.323 -2.373 2.091 1.00 93.00 82 ASP A CA 1
ATOM 602 C C . ASP A 1 82 ? -6.327 -2.598 3.612 1.00 93.00 82 ASP A C 1
ATOM 604 O O . ASP A 1 82 ? -7.208 -3.260 4.163 1.00 93.00 82 ASP A O 1
ATOM 608 N N . ALA A 1 83 ? -5.387 -1.9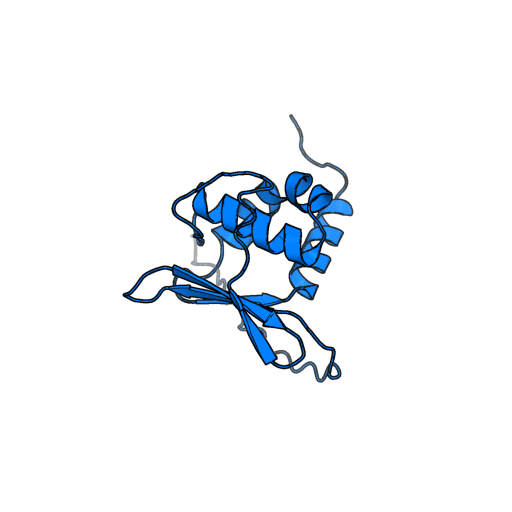73 4.328 1.00 91.12 83 ALA A N 1
ATOM 609 C CA . ALA A 1 83 ? -5.237 -2.182 5.762 1.00 91.12 83 ALA A CA 1
ATOM 610 C C . ALA A 1 83 ? -6.337 -1.510 6.604 1.00 91.12 83 ALA A C 1
ATOM 612 O O . ALA A 1 83 ? -6.801 -2.094 7.584 1.00 91.12 83 ALA A O 1
ATOM 613 N N . LEU A 1 84 ? -6.736 -0.282 6.274 1.00 90.81 84 LEU A N 1
ATOM 614 C CA . LEU A 1 84 ? -7.499 0.6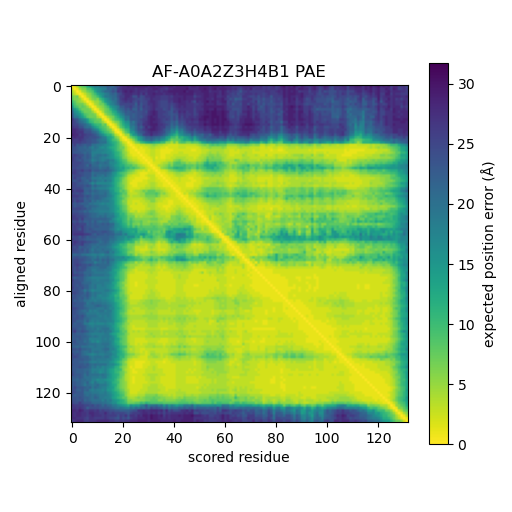10 7.159 1.00 90.81 84 LEU A CA 1
ATOM 615 C C . LEU A 1 84 ? -8.790 1.154 6.537 1.00 90.81 84 LEU A C 1
ATOM 617 O O . LEU A 1 84 ? -9.582 1.763 7.259 1.00 90.81 84 LEU A O 1
ATOM 621 N N . GLY A 1 85 ? -8.997 0.949 5.235 1.00 92.06 85 GLY A N 1
ATOM 622 C CA . GLY A 1 85 ? -10.093 1.537 4.470 1.00 92.06 85 GLY A CA 1
ATOM 623 C C . GLY A 1 85 ? -9.731 2.871 3.805 1.00 92.06 85 GLY A C 1
ATOM 624 O O . GLY A 1 85 ? -8.752 3.536 4.151 1.00 92.06 85 GLY A O 1
ATOM 625 N N . ALA A 1 86 ? -10.549 3.264 2.825 1.00 90.19 86 ALA A N 1
ATOM 626 C CA . ALA A 1 86 ? -10.279 4.387 1.924 1.00 90.19 86 ALA A CA 1
ATOM 627 C C . ALA A 1 86 ? -10.143 5.743 2.636 1.00 90.19 86 ALA A C 1
ATOM 629 O O . ALA A 1 86 ? -9.211 6.494 2.352 1.00 90.19 86 ALA A O 1
ATOM 630 N N . GLU A 1 87 ? -11.033 6.051 3.582 1.00 89.50 87 GLU A N 1
ATOM 631 C CA . GLU A 1 87 ? -11.057 7.356 4.259 1.00 89.50 87 GLU A CA 1
ATOM 632 C C . GLU A 1 87 ? -9.766 7.618 5.046 1.00 89.50 87 GLU A C 1
ATOM 634 O O . GLU A 1 87 ? -9.117 8.655 4.891 1.00 89.50 87 GLU A O 1
ATOM 639 N N . ARG A 1 88 ? -9.331 6.633 5.841 1.00 90.81 88 ARG A N 1
ATOM 640 C CA . ARG A 1 88 ? -8.094 6.723 6.633 1.00 90.81 88 ARG A CA 1
ATOM 641 C C . ARG A 1 88 ? -6.858 6.782 5.743 1.00 90.81 88 ARG A C 1
ATOM 643 O O . ARG A 1 88 ? -5.915 7.518 6.046 1.00 90.81 88 ARG A O 1
ATOM 650 N N . ALA A 1 89 ? -6.880 6.043 4.635 1.00 91.00 89 ALA A N 1
ATOM 651 C CA . ALA A 1 89 ? -5.812 6.057 3.649 1.00 91.00 89 ALA A CA 1
ATOM 652 C C . ALA A 1 89 ? -5.638 7.450 3.034 1.00 91.00 89 ALA A C 1
ATOM 654 O O . ALA A 1 89 ? -4.531 7.988 3.059 1.00 91.00 89 ALA A O 1
ATOM 655 N N . LEU A 1 90 ? -6.724 8.076 2.572 1.00 89.50 90 LEU A N 1
ATOM 656 C CA . LEU A 1 90 ? -6.697 9.416 1.976 1.00 89.50 90 LEU A CA 1
ATOM 657 C C . LEU A 1 90 ? -6.194 10.492 2.948 1.00 89.50 90 LEU A C 1
ATOM 659 O O . LEU A 1 90 ? -5.476 11.398 2.525 1.00 89.50 90 LEU A O 1
ATOM 663 N N . ALA A 1 91 ? -6.499 10.367 4.241 1.00 90.19 91 ALA A N 1
ATOM 664 C CA . ALA A 1 91 ? -6.019 11.301 5.258 1.00 90.19 91 ALA A CA 1
ATOM 665 C C . ALA A 1 91 ? -4.516 11.150 5.573 1.00 90.19 91 ALA A C 1
ATOM 667 O O . ALA A 1 91 ? -3.860 12.121 5.944 1.00 90.19 91 ALA A O 1
ATOM 668 N N . SER A 1 92 ? -3.952 9.941 5.437 1.00 90.75 92 SER A N 1
ATOM 669 C CA . SER A 1 92 ? -2.643 9.610 6.037 1.00 90.75 92 SER A CA 1
ATOM 670 C C . SER A 1 92 ? -1.557 9.170 5.052 1.00 90.75 92 SER A C 1
ATOM 672 O O . SER A 1 92 ? -0.382 9.119 5.430 1.00 90.75 92 SER A O 1
ATOM 674 N N . TYR A 1 93 ? -1.891 8.895 3.785 1.00 91.38 93 TYR A N 1
ATOM 675 C CA . TYR A 1 93 ? -0.946 8.332 2.808 1.00 91.38 93 TYR A CA 1
ATOM 676 C C . TYR A 1 93 ? 0.291 9.197 2.558 1.00 91.38 93 TYR A C 1
ATOM 678 O O . TYR A 1 93 ? 1.363 8.649 2.325 1.00 91.38 93 TYR A O 1
ATOM 686 N N . GLN A 1 94 ? 0.205 10.529 2.650 1.00 87.94 94 GLN A N 1
ATOM 687 C CA . GLN A 1 94 ? 1.383 11.390 2.462 1.00 87.94 94 GLN A CA 1
ATOM 688 C C . GLN A 1 94 ? 2.407 11.222 3.591 1.00 87.94 94 GLN A C 1
ATOM 690 O O . GLN A 1 94 ? 3.607 11.126 3.322 1.00 87.94 94 GLN A O 1
ATOM 695 N N . LYS A 1 95 ? 1.938 11.135 4.844 1.00 91.12 95 LYS A N 1
ATOM 696 C CA . LYS A 1 95 ? 2.796 10.886 6.012 1.00 91.12 95 LYS A CA 1
ATOM 697 C C . LYS A 1 95 ? 3.345 9.456 5.982 1.00 91.12 95 LYS A C 1
ATOM 699 O O . LYS A 1 95 ? 4.522 9.242 6.259 1.00 91.12 95 LYS A O 1
ATOM 704 N N . PHE A 1 96 ? 2.525 8.487 5.575 1.00 90.88 96 PHE A N 1
ATOM 705 C CA . PHE A 1 96 ? 2.952 7.094 5.423 1.00 90.88 96 PHE A CA 1
ATOM 706 C C . PHE A 1 96 ? 4.005 6.934 4.328 1.00 90.88 96 PHE A C 1
ATOM 708 O O . PHE A 1 96 ? 5.024 6.274 4.522 1.00 90.88 96 PHE A O 1
ATOM 715 N N . LYS A 1 97 ? 3.816 7.624 3.200 1.00 91.81 97 LYS A N 1
ATOM 716 C CA . LYS A 1 97 ? 4.779 7.664 2.105 1.00 91.81 97 LYS A CA 1
ATOM 717 C C . LYS A 1 97 ? 6.148 8.131 2.586 1.00 91.81 97 LYS A C 1
ATOM 719 O O . LYS A 1 97 ? 7.134 7.452 2.336 1.00 91.81 97 LYS A O 1
ATOM 724 N N . SER A 1 98 ? 6.231 9.282 3.253 1.00 87.31 98 SER A N 1
ATOM 725 C CA . SER A 1 98 ? 7.522 9.858 3.652 1.00 87.31 98 SER A CA 1
ATOM 726 C C . SER A 1 98 ? 8.199 9.082 4.784 1.00 87.31 98 SER A C 1
ATOM 728 O O . SER A 1 98 ? 9.422 8.932 4.783 1.00 87.31 98 SER A O 1
ATOM 730 N N . ARG A 1 99 ? 7.422 8.576 5.750 1.00 89.88 99 ARG A N 1
ATOM 731 C CA . ARG A 1 99 ? 7.963 7.892 6.931 1.00 89.88 99 ARG A CA 1
ATOM 732 C C . ARG A 1 99 ? 8.287 6.418 6.683 1.00 89.88 99 ARG A C 1
ATOM 734 O O . ARG A 1 99 ? 9.253 5.942 7.273 1.00 89.88 99 ARG A O 1
ATOM 741 N N . VAL A 1 100 ? 7.522 5.734 5.828 1.00 91.75 100 VAL A N 1
ATOM 742 C CA . VAL A 1 100 ? 7.626 4.284 5.591 1.00 91.75 100 VAL A CA 1
ATOM 743 C C . VAL A 1 100 ? 8.045 3.997 4.150 1.00 91.75 100 VAL A C 1
ATOM 745 O O . VAL A 1 100 ? 9.170 3.562 3.923 1.00 91.75 100 VAL A O 1
ATOM 748 N N . VAL A 1 101 ? 7.199 4.306 3.159 1.00 90.12 101 VAL A N 1
ATOM 749 C CA . VAL A 1 101 ? 7.390 3.847 1.763 1.00 90.12 101 VAL A CA 1
ATOM 750 C C . VAL A 1 101 ? 8.670 4.385 1.114 1.00 90.12 101 VAL A C 1
ATOM 752 O O . VAL A 1 101 ? 9.379 3.666 0.410 1.00 90.12 101 VAL A O 1
ATOM 755 N N . ALA A 1 102 ? 9.016 5.644 1.374 1.00 89.31 102 ALA A N 1
ATOM 756 C CA . ALA A 1 102 ? 10.233 6.271 0.866 1.00 89.31 102 ALA A CA 1
ATOM 757 C C . ALA A 1 102 ? 11.513 5.673 1.472 1.00 89.31 102 ALA A C 1
ATOM 759 O O . ALA A 1 102 ? 12.587 5.857 0.905 1.00 89.31 102 ALA A O 1
ATOM 760 N N . LYS A 1 103 ? 11.403 4.962 2.602 1.00 88.50 103 LYS A N 1
ATOM 761 C CA . LYS A 1 103 ? 12.522 4.342 3.325 1.00 88.50 103 LYS A CA 1
ATOM 762 C C . LYS A 1 103 ? 12.601 2.825 3.134 1.00 88.50 103 LYS A C 1
ATOM 764 O O . LYS A 1 103 ? 13.512 2.206 3.676 1.00 88.50 103 LYS A O 1
ATOM 769 N N . LEU A 1 104 ? 11.669 2.227 2.388 1.00 89.56 104 LEU A N 1
ATOM 770 C CA . LEU A 1 104 ? 11.708 0.801 2.066 1.00 89.56 104 LEU A CA 1
ATOM 771 C C . LEU A 1 104 ? 12.959 0.467 1.247 1.00 89.56 104 LEU A C 1
ATOM 773 O O . LEU A 1 104 ? 13.412 1.266 0.420 1.00 89.56 104 LEU A O 1
ATOM 777 N N . ALA A 1 105 ? 13.493 -0.736 1.464 1.00 88.00 105 ALA A N 1
ATOM 778 C CA . ALA A 1 105 ? 14.635 -1.238 0.716 1.00 88.00 105 ALA A CA 1
ATOM 779 C C . ALA A 1 105 ? 14.332 -1.239 -0.790 1.00 88.00 105 ALA A C 1
ATOM 781 O O . ALA A 1 105 ? 13.264 -1.666 -1.235 1.00 88.00 105 ALA A O 1
ATOM 782 N N . ARG A 1 106 ? 15.276 -0.733 -1.596 1.00 84.31 106 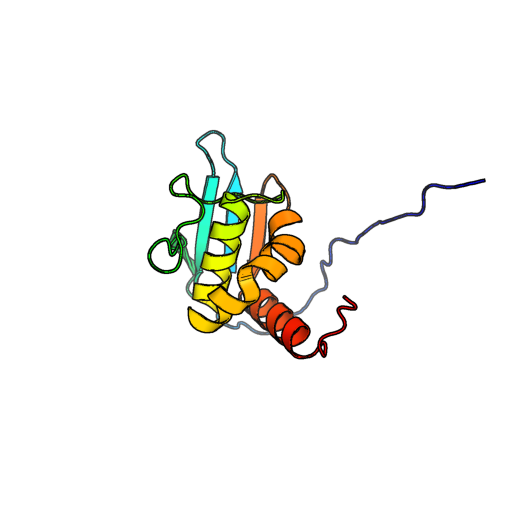ARG A N 1
ATOM 783 C CA . ARG A 1 106 ? 15.050 -0.540 -3.038 1.00 84.31 106 ARG A CA 1
ATOM 784 C C . ARG A 1 106 ? 14.889 -1.854 -3.799 1.00 84.31 106 ARG A C 1
ATOM 786 O O . ARG A 1 106 ? 14.263 -1.831 -4.847 1.00 84.31 106 ARG A O 1
ATOM 793 N N . THR A 1 107 ? 15.431 -2.959 -3.293 1.00 85.81 107 THR A N 1
ATOM 794 C CA . THR A 1 107 ? 15.377 -4.283 -3.927 1.00 85.81 107 THR A CA 1
ATOM 795 C C . THR A 1 107 ? 14.070 -5.004 -3.601 1.00 85.81 107 THR A C 1
ATOM 797 O O . THR A 1 107 ? 13.198 -5.130 -4.459 1.00 85.81 107 THR A O 1
ATOM 800 N N . THR A 1 108 ? 13.912 -5.428 -2.350 1.00 90.06 108 THR A N 1
ATOM 801 C CA . THR A 1 108 ? 12.761 -6.189 -1.857 1.00 90.06 108 THR A CA 1
ATOM 802 C C . THR A 1 108 ? 12.365 -5.706 -0.475 1.00 90.06 108 THR A C 1
ATOM 804 O O . THR A 1 108 ? 13.233 -5.389 0.339 1.00 90.06 108 THR A O 1
ATOM 807 N N . TRP A 1 109 ? 11.071 -5.689 -0.182 1.00 92.38 109 TRP A N 1
ATOM 808 C CA . TRP A 1 109 ? 10.558 -5.355 1.143 1.00 92.38 109 TRP A CA 1
ATOM 809 C C . TRP A 1 109 ? 9.336 -6.201 1.484 1.00 92.38 109 TRP A C 1
ATOM 811 O O . TRP A 1 109 ? 8.591 -6.623 0.601 1.00 92.38 109 TRP A O 1
ATOM 821 N N . GLU A 1 110 ? 9.133 -6.397 2.781 1.00 92.25 110 GLU A N 1
ATOM 822 C CA . GLU A 1 110 ? 7.932 -6.977 3.368 1.00 92.25 110 GLU A CA 1
ATOM 823 C C . GLU A 1 110 ? 7.390 -5.986 4.401 1.00 92.25 110 GLU A C 1
ATOM 825 O O . GLU A 1 110 ? 8.162 -5.310 5.086 1.00 92.25 110 GLU A O 1
ATOM 830 N N . LEU A 1 111 ? 6.069 -5.867 4.475 1.00 91.00 111 LEU A N 1
ATOM 831 C CA . LEU A 1 111 ? 5.376 -5.080 5.481 1.00 91.00 111 LEU A CA 1
ATOM 832 C C . LEU A 1 111 ? 4.095 -5.800 5.887 1.00 91.00 111 LEU A C 1
ATOM 834 O O . LEU A 1 111 ? 3.260 -6.106 5.040 1.00 91.00 111 LEU A O 1
ATOM 838 N N . SER A 1 112 ? 3.897 -6.046 7.174 1.00 91.56 112 SER A N 1
ATOM 839 C CA . SER A 1 112 ? 2.677 -6.691 7.660 1.00 91.56 112 SER A CA 1
ATOM 840 C C . SER A 1 112 ? 1.529 -5.695 7.850 1.00 91.56 112 SER A C 1
ATOM 842 O O . SER A 1 112 ? 1.722 -4.506 8.116 1.00 91.56 112 SER A O 1
ATOM 844 N N . ARG A 1 113 ? 0.284 -6.180 7.765 1.00 90.38 113 ARG A N 1
ATOM 845 C CA . ARG A 1 113 ? -0.899 -5.367 8.082 1.00 90.38 113 ARG A CA 1
ATOM 846 C C . ARG A 1 113 ? -0.875 -4.860 9.524 1.00 90.38 113 ARG A C 1
ATOM 848 O O . ARG A 1 113 ? -1.343 -3.750 9.766 1.00 90.38 113 ARG A O 1
ATOM 855 N N . ASP A 1 114 ? -0.336 -5.639 10.459 1.00 90.06 114 ASP A N 1
ATOM 856 C CA . ASP A 1 114 ? -0.223 -5.219 11.857 1.00 90.06 114 ASP A CA 1
ATOM 857 C C . ASP A 1 114 ? 0.734 -4.031 12.011 1.00 90.06 114 ASP A C 1
ATOM 859 O O . ASP A 1 114 ? 0.361 -3.037 12.627 1.00 90.06 114 ASP A O 1
ATOM 863 N N . GLU A 1 115 ? 1.889 -4.048 11.335 1.00 90.88 115 GLU A N 1
ATOM 864 C CA . GLU A 1 115 ? 2.809 -2.903 11.309 1.00 90.88 115 GLU A CA 1
ATOM 865 C C . GLU A 1 115 ? 2.155 -1.642 10.732 1.00 90.88 115 GLU A C 1
ATOM 867 O O . GLU A 1 115 ? 2.332 -0.549 11.272 1.00 90.88 115 GLU A O 1
ATOM 872 N N . VAL A 1 116 ? 1.351 -1.775 9.670 1.00 92.06 116 VAL A N 1
ATOM 873 C CA . VAL A 1 116 ? 0.601 -0.646 9.089 1.00 92.06 116 VAL A CA 1
ATOM 874 C C . VAL A 1 116 ? -0.411 -0.083 10.092 1.00 92.06 116 VAL A C 1
ATOM 876 O O . VAL A 1 116 ? -0.519 1.135 10.259 1.00 92.06 116 VAL A O 1
ATOM 879 N N . VAL A 1 117 ? -1.147 -0.957 10.783 1.00 90.62 117 VAL A N 1
ATOM 880 C CA . VAL A 1 117 ? -2.127 -0.564 11.805 1.00 90.62 117 VAL A CA 1
ATOM 881 C C . VAL A 1 117 ? -1.436 0.077 13.008 1.00 90.62 117 VAL A C 1
ATOM 883 O O . VAL A 1 117 ? -1.899 1.108 13.498 1.00 90.62 117 VAL A O 1
ATOM 886 N N . ALA A 1 118 ? -0.327 -0.493 13.474 1.00 90.62 118 ALA A N 1
ATOM 887 C CA . ALA A 1 118 ? 0.467 0.031 14.577 1.00 90.62 118 ALA A CA 1
ATOM 888 C C . ALA A 1 118 ? 1.041 1.411 14.238 1.00 90.62 118 ALA A C 1
ATOM 890 O O . ALA A 1 118 ? 0.915 2.338 15.040 1.00 90.62 118 ALA A O 1
ATOM 891 N N . TRP A 1 119 ? 1.580 1.580 13.028 1.00 92.62 119 TRP A N 1
ATOM 892 C CA . TRP A 1 119 ? 2.049 2.872 12.535 1.00 92.62 119 TRP A CA 1
ATOM 893 C C . TRP A 1 119 ? 0.928 3.916 12.524 1.00 92.62 119 TRP A C 1
ATOM 895 O O . TRP A 1 119 ? 1.122 5.038 12.990 1.00 92.62 119 TRP A O 1
ATOM 905 N N . TYR A 1 120 ? -0.265 3.551 12.043 1.00 91.62 120 TYR A N 1
ATOM 906 C CA . TYR A 1 120 ? -1.403 4.471 12.010 1.00 91.62 120 TYR A CA 1
ATOM 907 C C . TYR A 1 120 ? -1.868 4.864 13.415 1.00 91.62 120 TYR A C 1
ATOM 909 O O . TYR A 1 120 ? -2.138 6.034 13.665 1.00 91.62 120 TYR A O 1
ATOM 917 N N . ARG A 1 121 ? -1.905 3.911 14.354 1.00 90.69 121 ARG A N 1
ATOM 918 C CA . ARG A 1 121 ? -2.233 4.192 15.759 1.00 90.69 121 ARG A CA 1
ATOM 919 C C . ARG A 1 121 ? -1.252 5.177 16.381 1.00 90.69 121 ARG A C 1
ATOM 921 O O . ARG A 1 121 ? -1.695 6.104 17.049 1.00 90.69 121 ARG A O 1
ATOM 928 N N . GLN A 1 122 ? 0.047 5.003 16.132 1.00 89.12 122 GLN A N 1
ATOM 929 C CA . GLN A 1 122 ? 1.071 5.949 16.581 1.00 89.12 122 GLN A CA 1
ATOM 930 C C . GLN A 1 122 ? 0.842 7.328 15.963 1.00 89.12 122 GLN A C 1
ATOM 932 O O . GLN A 1 122 ? 0.792 8.307 16.696 1.00 89.12 122 GLN A O 1
ATOM 937 N N . LEU A 1 123 ? 0.588 7.400 14.652 1.00 88.88 123 LEU A N 1
ATOM 938 C CA . LEU A 1 123 ? 0.300 8.663 13.972 1.00 88.88 123 LEU A CA 1
ATOM 939 C C . LEU A 1 123 ? -0.886 9.411 14.598 1.00 88.88 123 LEU A C 1
ATOM 941 O O . LEU A 1 123 ? -0.831 10.627 14.728 1.00 88.88 123 LEU A O 1
ATOM 945 N N . THR A 1 124 ? -1.960 8.703 14.955 1.00 86.25 124 THR A N 1
ATOM 946 C CA . THR A 1 124 ? -3.150 9.314 15.573 1.00 86.25 124 THR A CA 1
ATOM 947 C C . THR A 1 124 ? -2.987 9.607 17.063 1.00 86.25 124 THR A C 1
ATOM 949 O O . THR A 1 124 ? -3.759 10.385 17.613 1.00 86.25 124 THR A O 1
ATOM 952 N N . ALA A 1 125 ? -2.024 8.958 17.721 1.00 83.44 125 ALA A N 1
ATOM 953 C CA . ALA A 1 125 ? -1.711 9.162 19.130 1.00 83.44 125 ALA A CA 1
ATOM 954 C C . ALA A 1 125 ? -0.690 10.286 19.351 1.00 83.44 125 ALA A C 1
ATOM 956 O O . ALA A 1 125 ? -0.618 10.804 20.459 1.00 83.44 125 ALA A O 1
ATOM 957 N N . GLU A 1 126 ? 0.085 10.665 18.330 1.00 72.06 126 GLU A N 1
ATOM 958 C CA . GLU A 1 126 ? 0.881 11.892 18.329 1.00 72.06 126 GLU A CA 1
ATOM 959 C C . GLU A 1 126 ? -0.084 13.094 18.189 1.00 72.06 126 GLU A C 1
ATOM 961 O O . GLU A 1 126 ? -0.586 13.323 17.084 1.00 72.06 126 GLU A O 1
ATOM 966 N N . PRO A 1 127 ? -0.394 13.862 19.261 1.00 56.38 127 PRO A N 1
ATOM 967 C CA . PRO A 1 127 ? -1.140 15.104 19.102 1.00 56.38 127 PRO A CA 1
ATOM 968 C C . PRO A 1 127 ? -0.323 16.032 18.205 1.00 56.38 127 PRO A C 1
ATOM 970 O O . PRO A 1 127 ? 0.894 16.142 18.375 1.00 56.38 127 PRO A O 1
ATOM 973 N N . ASP A 1 128 ? -1.004 16.645 17.238 1.00 55.03 128 ASP A N 1
ATOM 974 C CA . ASP A 1 128 ? -0.459 17.513 16.196 1.00 55.03 128 ASP A CA 1
ATOM 975 C C . ASP A 1 128 ? 0.613 18.465 16.753 1.00 55.03 128 ASP A C 1
ATOM 977 O O . ASP A 1 128 ? 0.335 19.506 17.336 1.00 55.03 128 ASP A O 1
ATOM 981 N N . SER A 1 129 ? 1.870 18.038 16.645 1.00 50.16 129 SER A N 1
ATOM 982 C CA . SER A 1 129 ? 3.048 18.837 16.955 1.00 50.16 129 SER A CA 1
ATOM 983 C C . SER A 1 129 ? 3.686 19.192 15.622 1.00 50.16 129 SER A C 1
ATOM 985 O O . SER A 1 129 ? 4.719 18.643 15.238 1.00 50.16 129 SER A O 1
ATOM 987 N N . GLN A 1 130 ? 3.019 20.054 14.861 1.00 41.72 130 GLN A N 1
ATOM 988 C CA . GLN A 1 130 ? 3.638 20.782 13.761 1.00 41.72 130 GLN A CA 1
ATOM 989 C C . GLN A 1 130 ? 3.533 22.278 14.086 1.00 41.72 130 GLN A C 1
ATOM 991 O O . GLN A 1 130 ? 2.434 22.822 14.023 1.00 41.72 130 GLN A O 1
ATOM 996 N N . PRO A 1 131 ? 4.633 22.950 14.471 1.00 47.03 131 PRO A N 1
ATOM 997 C CA . PRO A 1 131 ? 4.681 24.402 14.398 1.00 47.03 131 PRO A CA 1
ATOM 998 C C . PRO A 1 131 ? 4.653 24.837 12.923 1.00 47.03 131 PRO A C 1
ATOM 1000 O O . PRO A 1 131 ? 5.243 24.168 12.068 1.00 47.03 131 PRO A O 1
ATOM 1003 N N . GLU A 1 132 ? 3.912 25.919 12.682 1.00 39.75 132 GLU A N 1
ATOM 1004 C CA . GLU A 1 132 ? 3.797 26.693 11.435 1.00 39.75 132 GLU A CA 1
ATOM 1005 C C . GLU A 1 132 ? 5.160 27.174 10.904 1.00 39.75 132 GLU A C 1
ATOM 1007 O O . GLU A 1 132 ? 6.044 27.495 11.736 1.00 39.75 132 GLU A O 1
#

pLDDT: mean 78.16, std 18.53, range [31.89, 93.88]

Organism: NCBI:txid114

Secondary structure (DSSP, 8-state):
------------------------EEEEEEETTEEEEEEE-TTS-EEEPP--TTT--S-TT----SSSSHHHHHHHHHHHHHHH-HHHHHHHHHHHHHHTGGGS-SSEEEEEHHHHHHHHHHHHHS------

InterPro domains:
  IPR046164 Protein of unknown function DUF6166 [PF19663] (26-122)